Protein AF-A0A8T1VBI3-F1 (afdb_monomer_lite)

Secondary structure (DSSP, 8-state):
-HHHHHHH--S-EE-HHHHHHHHHTT-HHHHHHHHHHB----HHHHHH-EEEE-TTS-EEEEPP-SBEE---SSHHHHHHHTT-HHHHHHHHHHH--GGGG--

Structure (mmCIF, N/CA/C/O backbone):
data_AF-A0A8T1VBI3-F1
#
_entry.id   AF-A0A8T1VBI3-F1
#
loop_
_atom_site.group_PDB
_atom_site.id
_atom_site.type_symbol
_atom_site.label_atom_id
_atom_site.label_alt_id
_atom_site.label_comp_id
_atom_site.label_asym_id
_atom_site.label_entity_id
_atom_site.label_seq_id
_atom_site.pdbx_PDB_ins_code
_atom_site.Cartn_x
_atom_site.Cartn_y
_atom_site.Cartn_z
_atom_site.occupancy
_atom_site.B_iso_or_equiv
_atom_site.auth_seq_id
_atom_site.auth_comp_id
_atom_site.auth_asym_id
_atom_site.auth_atom_id
_atom_site.pdbx_PDB_model_num
ATOM 1 N N . MET A 1 1 ? 10.613 -9.443 8.318 1.00 64.44 1 MET A N 1
ATOM 2 C CA . MET A 1 1 ? 10.338 -10.365 7.187 1.00 64.44 1 MET A CA 1
ATOM 3 C C . MET A 1 1 ? 10.143 -9.592 5.884 1.00 64.44 1 MET A C 1
ATOM 5 O O . MET A 1 1 ? 10.858 -9.878 4.937 1.00 64.44 1 MET A O 1
ATOM 9 N N . VAL A 1 2 ? 9.277 -8.571 5.849 1.00 63.19 2 VAL A N 1
ATOM 10 C CA . VAL A 1 2 ? 9.046 -7.720 4.658 1.00 63.19 2 VAL A CA 1
ATOM 11 C C . VAL A 1 2 ? 10.320 -7.010 4.163 1.00 63.19 2 VAL A C 1
ATOM 13 O O . VAL A 1 2 ? 10.603 -7.016 2.971 1.00 63.19 2 VAL A O 1
ATOM 16 N N . GLU A 1 3 ? 11.157 -6.510 5.080 1.00 67.81 3 GLU A N 1
ATOM 17 C CA . GLU A 1 3 ? 12.461 -5.903 4.748 1.00 67.81 3 GLU A CA 1
ATOM 18 C C . GLU A 1 3 ? 13.431 -6.875 4.066 1.00 67.81 3 GLU A C 1
ATOM 20 O O . GLU A 1 3 ? 14.176 -6.492 3.169 1.00 67.81 3 GLU A O 1
ATOM 25 N N . TRP A 1 4 ? 13.406 -8.149 4.470 1.00 76.50 4 TRP A N 1
ATOM 26 C CA . TRP A 1 4 ? 14.269 -9.174 3.888 1.00 76.50 4 TRP A CA 1
ATOM 27 C C . TRP A 1 4 ? 13.851 -9.482 2.450 1.00 76.50 4 TRP A C 1
ATOM 29 O O . TRP A 1 4 ? 14.708 -9.559 1.576 1.00 76.50 4 TRP A O 1
ATOM 39 N N . ILE A 1 5 ? 12.541 -9.575 2.192 1.00 69.69 5 ILE A N 1
ATOM 40 C CA . ILE A 1 5 ? 11.993 -9.795 0.846 1.00 69.69 5 ILE A CA 1
ATOM 41 C C . ILE A 1 5 ? 12.362 -8.625 -0.068 1.00 69.69 5 ILE A C 1
ATOM 43 O O . ILE A 1 5 ? 12.919 -8.856 -1.132 1.00 69.69 5 ILE A O 1
ATOM 47 N N . PHE A 1 6 ? 12.156 -7.382 0.371 1.00 65.69 6 PHE A N 1
ATOM 48 C CA . PHE A 1 6 ? 12.525 -6.197 -0.416 1.00 65.69 6 PHE A CA 1
ATOM 49 C C . PHE A 1 6 ? 14.036 -6.042 -0.633 1.00 65.69 6 PHE A C 1
ATOM 51 O O . PHE A 1 6 ? 14.451 -5.355 -1.560 1.00 65.69 6 PHE A O 1
ATOM 58 N N . SER A 1 7 ? 14.867 -6.657 0.213 1.00 69.62 7 SER A N 1
ATOM 59 C CA . SER A 1 7 ? 16.319 -6.656 0.030 1.00 69.62 7 SER A CA 1
ATOM 60 C C . SER A 1 7 ? 16.822 -7.803 -0.851 1.00 69.62 7 SER A C 1
ATOM 62 O O . SER A 1 7 ? 17.893 -7.663 -1.434 1.00 69.62 7 SER A O 1
ATOM 64 N N . HIS A 1 8 ? 16.117 -8.938 -0.906 1.00 66.12 8 HIS A N 1
ATOM 65 C CA . HIS A 1 8 ? 16.498 -10.102 -1.721 1.00 66.12 8 HIS A CA 1
ATOM 66 C C . HIS A 1 8 ? 15.843 -10.119 -3.106 1.00 66.12 8 HIS A C 1
ATOM 68 O O . HIS A 1 8 ? 16.418 -10.677 -4.037 1.00 66.12 8 HIS A O 1
ATOM 74 N N . PHE A 1 9 ? 14.662 -9.518 -3.245 1.00 63.34 9 PHE A N 1
ATOM 75 C CA . PHE A 1 9 ? 13.936 -9.398 -4.503 1.00 63.34 9 PHE A CA 1
ATOM 76 C C . PHE A 1 9 ? 13.926 -7.928 -4.927 1.00 63.34 9 PHE A C 1
ATOM 78 O O . PHE A 1 9 ? 13.224 -7.106 -4.333 1.00 63.34 9 PHE A O 1
ATOM 85 N N . SER A 1 10 ? 14.738 -7.613 -5.934 1.00 64.00 10 SER A N 1
ATOM 86 C CA . SER A 1 10 ? 14.717 -6.345 -6.666 1.00 64.00 10 SER A CA 1
ATOM 87 C C . SER A 1 10 ? 13.943 -6.506 -7.979 1.00 64.00 10 SER A C 1
ATOM 89 O O . SER A 1 10 ? 13.805 -7.628 -8.469 1.00 64.00 10 SER A O 1
ATOM 91 N N . GLN A 1 11 ? 13.457 -5.398 -8.551 1.00 63.47 11 GLN A N 1
ATOM 92 C CA . GLN A 1 11 ? 12.644 -5.371 -9.782 1.00 63.47 11 GLN A CA 1
ATOM 93 C C . GLN A 1 11 ? 11.262 -6.022 -9.624 1.00 63.47 11 GLN A C 1
ATOM 95 O O . GLN A 1 11 ? 10.702 -6.542 -10.585 1.00 63.47 11 GLN A O 1
ATOM 100 N N . CYS A 1 12 ? 10.705 -6.008 -8.414 1.00 66.94 12 CYS A N 1
ATOM 101 C CA . CYS A 1 12 ? 9.355 -6.497 -8.173 1.00 66.94 12 CYS A CA 1
ATOM 102 C C . CYS A 1 12 ? 8.395 -5.320 -8.004 1.00 66.94 12 CYS A C 1
ATOM 104 O O . CYS A 1 12 ? 8.745 -4.315 -7.378 1.00 66.94 12 CYS A O 1
ATOM 106 N N . VAL A 1 13 ? 7.181 -5.456 -8.528 1.00 70.00 13 VAL A N 1
ATOM 107 C CA . VAL A 1 13 ? 6.102 -4.505 -8.265 1.00 70.00 13 VAL A CA 1
ATOM 108 C C . VAL A 1 13 ? 5.148 -5.113 -7.257 1.00 70.00 13 VAL A C 1
ATOM 110 O O . VAL A 1 13 ? 4.615 -6.203 -7.457 1.00 70.00 13 VAL A O 1
ATOM 113 N N . SER A 1 14 ? 4.950 -4.404 -6.147 1.00 75.12 14 SER A N 1
ATOM 114 C CA . SER A 1 14 ? 3.895 -4.745 -5.202 1.00 75.12 14 SER A CA 1
ATOM 115 C C . SER A 1 14 ? 2.552 -4.483 -5.866 1.00 75.12 14 SER A C 1
ATOM 117 O O . SER A 1 14 ? 2.204 -3.333 -6.142 1.00 75.12 14 SER A O 1
ATOM 119 N N . GLU A 1 15 ? 1.807 -5.557 -6.105 1.00 77.50 15 GLU A N 1
ATOM 120 C CA . GLU A 1 15 ? 0.464 -5.485 -6.662 1.00 77.50 15 GLU A CA 1
ATOM 121 C C . GLU A 1 15 ? -0.491 -4.705 -5.750 1.00 77.50 15 GLU A C 1
ATOM 123 O O . GLU A 1 15 ? -0.359 -4.697 -4.520 1.00 77.50 15 GLU A O 1
ATOM 128 N N . VAL A 1 16 ? -1.534 -4.149 -6.370 1.00 81.69 16 VAL A N 1
ATOM 129 C CA . VAL A 1 16 ? -2.646 -3.453 -5.705 1.00 81.69 16 VAL A CA 1
ATOM 130 C C . VAL A 1 16 ? -3.202 -4.241 -4.517 1.00 81.69 16 VAL A C 1
ATOM 132 O O . VAL A 1 16 ? -3.502 -3.654 -3.479 1.00 81.69 16 VAL A O 1
ATOM 135 N N . GLY A 1 17 ? -3.287 -5.571 -4.629 1.00 83.94 17 GLY A N 1
ATOM 136 C CA . GLY A 1 17 ? -3.804 -6.434 -3.565 1.00 83.94 17 GLY A CA 1
ATOM 137 C C . GLY A 1 17 ? -3.007 -6.355 -2.259 1.00 83.94 17 GLY A C 1
ATOM 138 O O . GLY A 1 17 ? -3.596 -6.429 -1.184 1.00 83.94 17 GLY A O 1
ATOM 139 N N . VAL A 1 18 ? -1.688 -6.142 -2.321 1.00 85.06 18 VAL A N 1
ATOM 140 C CA . VAL A 1 18 ? -0.840 -6.013 -1.121 1.00 85.06 18 VAL A CA 1
ATOM 141 C C . VAL A 1 18 ? -1.161 -4.719 -0.374 1.00 85.06 18 VAL A C 1
ATOM 143 O O . VAL A 1 18 ? -1.272 -4.718 0.853 1.00 85.06 18 VAL A O 1
ATOM 146 N N . VAL A 1 19 ? -1.341 -3.624 -1.115 1.00 85.94 19 VAL A N 1
ATOM 147 C CA . VAL A 1 19 ? -1.705 -2.312 -0.563 1.00 85.94 19 VAL A CA 1
ATOM 148 C C . VAL A 1 19 ? -3.121 -2.353 0.010 1.00 85.94 19 VAL A C 1
ATOM 15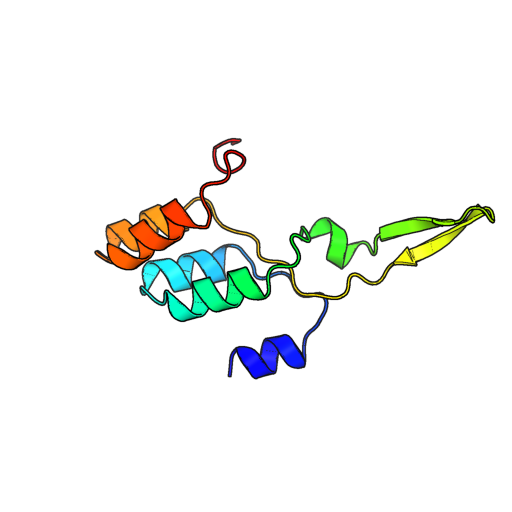0 O O . VAL A 1 19 ? -3.353 -1.897 1.129 1.00 85.94 19 VAL A O 1
ATOM 153 N N . GLU A 1 20 ? -4.058 -2.946 -0.728 1.00 88.62 20 GLU A N 1
ATOM 154 C CA . GLU A 1 20 ? -5.452 -3.096 -0.312 1.00 88.62 20 GLU A CA 1
ATOM 155 C C . GLU A 1 20 ? -5.596 -3.946 0.955 1.00 88.62 20 GLU A C 1
ATOM 157 O O . GLU A 1 20 ? -6.353 -3.569 1.849 1.00 88.62 20 GLU A O 1
ATOM 162 N N . GLU A 1 21 ? -4.836 -5.034 1.079 1.00 90.06 21 GLU A N 1
ATOM 163 C CA . GLU A 1 21 ? -4.858 -5.893 2.266 1.00 90.06 21 GLU A CA 1
ATOM 164 C C . GLU A 1 21 ? -4.175 -5.235 3.474 1.00 90.06 21 GLU A C 1
ATOM 166 O O . GLU A 1 21 ? -4.677 -5.285 4.600 1.00 90.06 21 GLU A O 1
ATOM 171 N N . ALA A 1 22 ? -3.049 -4.546 3.268 1.00 89.75 22 ALA A N 1
ATOM 172 C CA . ALA A 1 22 ? -2.419 -3.770 4.336 1.00 89.75 22 ALA A CA 1
ATOM 173 C C . ALA A 1 22 ? -3.350 -2.650 4.837 1.00 89.75 22 ALA A C 1
ATOM 175 O O . ALA A 1 22 ? -3.418 -2.385 6.040 1.00 89.75 22 ALA A O 1
ATOM 176 N N . ALA A 1 23 ? -4.122 -2.036 3.938 1.00 88.88 23 ALA A N 1
ATOM 177 C CA . ALA A 1 23 ? -5.127 -1.045 4.293 1.00 88.88 23 ALA A CA 1
ATOM 178 C C . ALA A 1 23 ? -6.352 -1.664 4.990 1.00 88.88 23 ALA A C 1
ATOM 180 O O . ALA A 1 23 ? -6.825 -1.116 5.989 1.00 88.88 23 ALA A O 1
ATOM 181 N N . SER A 1 24 ? -6.840 -2.816 4.516 1.00 90.00 24 SER A N 1
ATOM 182 C CA . SER A 1 24 ? -7.993 -3.527 5.091 1.00 90.00 24 SER A CA 1
ATOM 183 C C . SER A 1 24 ? -7.739 -3.991 6.527 1.00 90.00 24 SER A C 1
ATOM 185 O O . SER A 1 24 ? -8.667 -4.011 7.329 1.00 90.00 24 SER A O 1
ATOM 187 N N . THR A 1 25 ? -6.485 -4.305 6.851 1.00 91.25 25 THR A N 1
ATOM 188 C CA . THR A 1 25 ? -6.035 -4.780 8.169 1.00 91.25 25 THR A CA 1
ATOM 189 C C . THR A 1 25 ? -5.486 -3.672 9.074 1.00 91.25 25 THR A C 1
ATOM 191 O O . THR A 1 25 ? -5.101 -3.941 10.213 1.00 91.25 25 THR A O 1
ATOM 194 N N . GLY A 1 26 ? -5.422 -2.429 8.585 1.00 88.38 26 GLY A N 1
ATOM 195 C CA . GLY A 1 26 ? -4.956 -1.275 9.357 1.00 88.38 26 GLY A CA 1
ATOM 196 C C . GLY A 1 26 ? -3.440 -1.213 9.569 1.00 88.38 26 GLY A C 1
ATOM 197 O O . GLY A 1 26 ? -2.970 -0.482 10.441 1.00 88.38 26 GLY A O 1
ATOM 198 N N . GLN A 1 27 ? -2.658 -1.954 8.782 1.00 90.69 27 GLN A N 1
ATOM 199 C CA . GLN A 1 27 ? -1.199 -2.045 8.892 1.00 90.69 27 GLN A CA 1
ATOM 200 C C . GLN A 1 27 ? -0.506 -0.835 8.242 1.00 90.69 27 GLN A C 1
ATOM 202 O O . GLN A 1 27 ? 0.156 -0.938 7.205 1.00 90.69 27 GLN A O 1
ATOM 207 N N . VAL A 1 28 ? -0.643 0.335 8.869 1.00 88.12 28 VAL A N 1
ATOM 208 C CA . VAL A 1 28 ? -0.071 1.607 8.388 1.00 88.12 28 VAL A CA 1
ATOM 209 C C . VAL A 1 28 ? 1.449 1.548 8.252 1.00 88.12 28 VAL A C 1
ATOM 211 O O . VAL A 1 28 ? 2.012 2.167 7.354 1.00 88.12 28 VAL A O 1
ATOM 214 N N . GLU A 1 29 ? 2.134 0.804 9.111 1.00 88.19 29 GLU A N 1
ATOM 215 C CA . GLU A 1 29 ? 3.590 0.656 9.088 1.00 88.19 29 GLU A CA 1
ATOM 216 C C . GLU A 1 29 ? 4.069 -0.019 7.799 1.00 88.19 29 GLU A C 1
ATOM 218 O O . GLU A 1 29 ? 5.083 0.393 7.235 1.00 88.19 29 GLU A O 1
ATOM 223 N N . ILE A 1 30 ? 3.315 -1.004 7.299 1.00 86.75 30 ILE A N 1
ATOM 224 C CA . ILE A 1 30 ? 3.608 -1.652 6.015 1.00 86.75 30 ILE A CA 1
ATOM 225 C C . ILE A 1 30 ? 3.383 -0.663 4.877 1.00 86.75 30 ILE A C 1
ATOM 227 O O . ILE A 1 30 ? 4.230 -0.554 3.998 1.00 86.75 30 ILE A O 1
ATOM 231 N N . LEU A 1 31 ? 2.294 0.107 4.914 1.00 86.38 31 LEU A N 1
ATOM 232 C CA . LEU A 1 31 ? 2.015 1.120 3.895 1.00 86.38 31 LEU A CA 1
ATOM 233 C C . LEU A 1 31 ? 3.095 2.215 3.869 1.00 86.38 31 LEU A C 1
ATOM 235 O O . LEU A 1 31 ? 3.583 2.577 2.803 1.00 86.38 31 LEU A O 1
ATOM 239 N N . LYS A 1 32 ? 3.555 2.684 5.033 1.00 88.25 32 LYS A N 1
ATOM 240 C CA . LYS A 1 32 ? 4.692 3.614 5.140 1.00 88.25 32 LYS A CA 1
ATOM 241 C C . LYS A 1 32 ? 5.971 3.015 4.567 1.00 88.25 32 LYS A C 1
ATOM 243 O O . LYS A 1 32 ? 6.697 3.700 3.854 1.00 88.25 32 LYS A O 1
ATOM 248 N N . PHE A 1 33 ? 6.249 1.749 4.875 1.00 85.31 33 PHE A N 1
ATOM 249 C CA . PHE A 1 33 ? 7.413 1.052 4.340 1.00 85.31 33 PHE A CA 1
ATOM 250 C C . PHE A 1 33 ? 7.349 0.938 2.813 1.00 85.31 33 PHE A C 1
ATOM 252 O O . PHE A 1 33 ? 8.335 1.236 2.143 1.00 85.31 33 PHE A O 1
ATOM 259 N N . LEU A 1 34 ? 6.186 0.563 2.273 1.00 82.88 34 LEU A N 1
ATOM 260 C CA . LEU A 1 34 ? 5.944 0.494 0.836 1.00 82.88 34 LEU A CA 1
ATOM 261 C C . LEU A 1 34 ? 6.147 1.859 0.182 1.00 82.88 34 LEU A C 1
ATOM 263 O O . LEU A 1 34 ? 6.869 1.929 -0.798 1.00 82.88 34 LEU A O 1
ATOM 267 N N . LEU A 1 35 ? 5.627 2.940 0.766 1.00 83.31 35 LEU A N 1
ATOM 268 C CA . LEU A 1 35 ? 5.808 4.298 0.241 1.00 83.31 35 LEU A CA 1
ATOM 269 C C . LEU A 1 35 ? 7.273 4.746 0.229 1.00 83.31 35 LEU A C 1
ATOM 271 O O . LEU A 1 35 ? 7.727 5.342 -0.736 1.00 83.31 35 LEU A O 1
ATOM 275 N N . VAL A 1 36 ? 8.038 4.435 1.279 1.00 84.75 36 VAL A N 1
ATOM 276 C CA . VAL A 1 36 ? 9.480 4.747 1.334 1.00 84.75 36 VAL A CA 1
ATOM 277 C C . VAL A 1 36 ? 10.277 3.938 0.306 1.00 84.75 36 VAL A C 1
ATOM 279 O O . VAL A 1 36 ? 11.350 4.365 -0.123 1.00 84.75 36 VAL A O 1
ATOM 282 N N . LYS A 1 37 ? 9.793 2.746 -0.048 1.00 77.75 37 LYS A N 1
ATOM 283 C CA . LYS A 1 37 ? 10.433 1.843 -1.009 1.00 77.75 37 LYS A CA 1
ATOM 284 C C . LYS A 1 37 ? 9.873 1.954 -2.418 1.00 77.75 37 LYS A C 1
ATOM 286 O O . LYS A 1 37 ? 10.422 1.304 -3.303 1.00 77.75 37 LYS A O 1
ATOM 291 N N . ASP A 1 38 ? 8.839 2.760 -2.609 1.00 80.38 38 ASP A N 1
ATOM 292 C CA . ASP A 1 38 ? 8.227 2.997 -3.897 1.00 80.38 38 ASP A CA 1
ATOM 293 C C . ASP A 1 38 ? 9.170 3.842 -4.746 1.00 80.38 38 ASP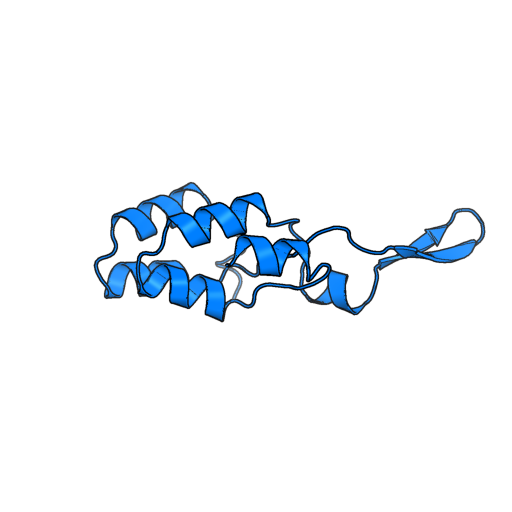 A C 1
ATOM 295 O O . ASP A 1 38 ? 9.486 4.990 -4.434 1.00 80.38 38 ASP A O 1
ATOM 299 N N . SER A 1 39 ? 9.659 3.230 -5.815 1.00 72.38 39 SER A N 1
ATOM 300 C CA . SER A 1 39 ? 10.509 3.898 -6.799 1.00 72.38 39 SER A CA 1
ATOM 301 C C . SER A 1 39 ? 9.690 4.601 -7.890 1.00 72.38 39 SER A C 1
ATOM 303 O O . SER A 1 39 ? 10.269 5.219 -8.780 1.00 72.38 39 SER A O 1
ATOM 305 N N . GLY A 1 40 ? 8.352 4.541 -7.814 1.00 66.00 40 GLY A N 1
ATOM 306 C CA . GLY A 1 40 ? 7.440 5.123 -8.801 1.00 66.00 40 GLY A CA 1
ATOM 307 C C . GLY A 1 40 ? 7.381 4.338 -10.112 1.00 66.00 40 GLY A C 1
ATOM 308 O O . GLY A 1 40 ? 6.733 4.775 -11.057 1.00 66.00 40 GLY A O 1
ATOM 309 N N . HIS A 1 41 ? 8.056 3.187 -10.178 1.00 62.31 41 HIS A N 1
ATOM 310 C CA . HIS A 1 41 ? 8.075 2.337 -11.359 1.00 62.31 41 HIS A CA 1
ATOM 311 C C . HIS A 1 41 ? 6.738 1.630 -11.537 1.00 62.31 41 HIS A C 1
ATOM 313 O O . HIS A 1 41 ? 6.269 0.919 -10.643 1.00 62.31 41 HIS A O 1
ATOM 319 N N . MET A 1 42 ? 6.142 1.795 -12.716 1.00 57.59 42 MET A N 1
ATOM 320 C CA . MET A 1 42 ? 4.970 1.013 -13.099 1.00 57.59 42 MET A CA 1
ATOM 321 C C . MET A 1 42 ? 5.391 -0.405 -13.505 1.00 57.59 42 MET A C 1
ATOM 323 O O . MET A 1 42 ? 6.520 -0.633 -13.940 1.00 57.59 42 MET A O 1
ATOM 327 N N . GLN A 1 43 ? 4.467 -1.362 -13.388 1.00 54.16 43 GLN A N 1
ATOM 328 C CA . GLN A 1 43 ? 4.695 -2.770 -13.739 1.00 54.16 43 GLN A CA 1
ATOM 329 C C . GLN A 1 43 ? 5.251 -2.963 -15.161 1.00 54.16 43 GLN A C 1
ATOM 331 O O . GLN A 1 43 ? 6.098 -3.821 -15.400 1.00 54.16 43 GLN A O 1
ATOM 336 N N . GLU A 1 44 ? 4.847 -2.111 -16.100 1.00 53.69 44 GLU A N 1
ATOM 337 C CA . GLU A 1 44 ? 5.347 -2.152 -17.476 1.00 53.69 44 GLU A CA 1
ATOM 338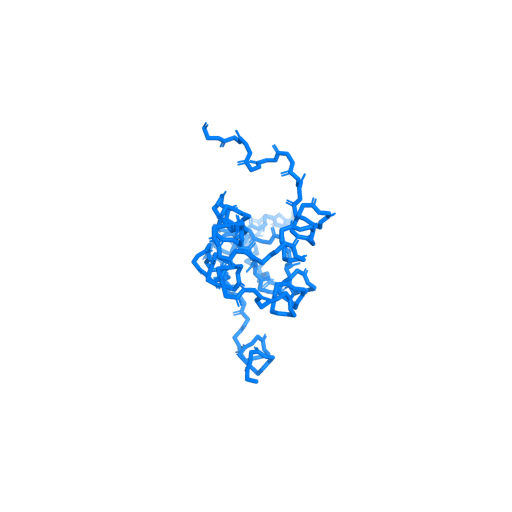 C C . GLU A 1 44 ? 6.842 -1.804 -17.572 1.00 53.69 44 GLU A C 1
ATOM 340 O O . GLU A 1 44 ? 7.563 -2.355 -18.406 1.00 53.69 44 GLU A O 1
ATOM 345 N N . GLU A 1 45 ? 7.344 -0.933 -16.694 1.00 53.75 45 GLU A N 1
ATOM 346 C CA . GLU A 1 45 ? 8.729 -0.465 -16.737 1.00 53.75 45 GLU A CA 1
ATOM 347 C C . GLU A 1 45 ? 9.707 -1.507 -16.166 1.00 53.75 45 GLU A C 1
ATOM 349 O O . GLU A 1 45 ? 10.821 -1.659 -16.684 1.00 53.75 45 GLU A O 1
ATOM 354 N N . CYS A 1 46 ? 9.301 -2.263 -15.135 1.00 54.97 46 CYS A N 1
ATOM 355 C CA . CYS A 1 46 ? 10.137 -3.312 -14.538 1.00 54.97 46 CYS A CA 1
ATOM 356 C C . CYS A 1 46 ? 10.201 -4.590 -15.387 1.00 54.97 46 CYS A C 1
ATOM 358 O O . CYS A 1 46 ? 11.242 -5.249 -15.406 1.00 54.97 46 CYS A O 1
ATOM 360 N N . GLU A 1 47 ? 9.130 -4.927 -16.113 1.00 52.12 47 GLU A N 1
ATOM 361 C CA . GLU A 1 47 ? 9.078 -6.121 -16.968 1.00 52.12 47 GLU A CA 1
ATOM 362 C C . GLU A 1 47 ? 9.777 -5.904 -18.315 1.00 52.12 47 GLU A C 1
ATOM 364 O O . GLU A 1 47 ? 10.494 -6.788 -18.797 1.00 52.12 47 GLU A O 1
ATOM 369 N N . ALA A 1 48 ? 9.608 -4.725 -18.921 1.00 53.59 48 ALA A N 1
ATOM 370 C CA . ALA A 1 48 ? 10.162 -4.458 -20.244 1.00 53.59 48 ALA A CA 1
ATOM 371 C C . ALA A 1 48 ? 11.682 -4.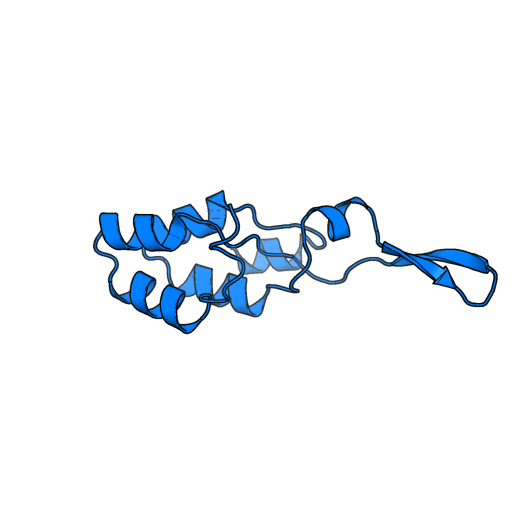234 -20.217 1.00 53.59 48 ALA A C 1
ATOM 373 O O . ALA A 1 48 ? 12.364 -4.569 -21.187 1.00 53.59 48 ALA A O 1
ATOM 374 N N . GLY A 1 49 ? 12.223 -3.699 -19.114 1.00 55.34 49 GLY A N 1
ATOM 375 C CA . GLY A 1 49 ? 13.555 -3.102 -19.099 1.00 55.34 49 GLY A CA 1
ATOM 376 C C . GLY A 1 49 ? 13.573 -1.900 -20.043 1.00 55.34 49 GLY A C 1
ATOM 377 O O . GLY A 1 49 ? 13.426 -2.039 -21.256 1.00 55.34 49 GLY A O 1
ATOM 378 N N . VAL A 1 50 ? 13.719 -0.690 -19.510 1.00 55.72 50 VAL A N 1
ATOM 379 C CA . VAL A 1 50 ? 13.625 0.512 -20.349 1.00 55.72 50 VAL A CA 1
ATOM 380 C C . VAL A 1 50 ? 14.778 0.500 -21.355 1.00 55.72 50 VAL A C 1
ATOM 382 O O . VAL A 1 50 ? 15.931 0.735 -20.994 1.00 55.72 50 VAL A O 1
ATOM 385 N N . ASN A 1 51 ? 14.477 0.205 -22.620 1.00 57.69 51 ASN A N 1
ATOM 386 C CA . ASN A 1 51 ? 15.440 0.297 -23.708 1.00 57.69 51 ASN A CA 1
ATOM 387 C C . ASN A 1 51 ? 15.632 1.777 -24.025 1.00 57.69 51 ASN A C 1
ATOM 389 O O . ASN A 1 51 ? 14.844 2.371 -24.764 1.00 57.69 51 ASN A O 1
ATOM 393 N N . LYS A 1 52 ? 16.666 2.391 -23.447 1.00 58.84 52 LYS A N 1
ATOM 394 C CA . LYS A 1 52 ? 17.089 3.719 -23.891 1.00 58.84 52 LYS A CA 1
ATOM 395 C C . LYS A 1 52 ? 18.028 3.540 -25.075 1.00 58.84 52 LYS A C 1
ATOM 397 O O . LYS A 1 52 ? 18.975 2.758 -25.012 1.00 58.84 52 LYS A O 1
ATOM 402 N N . ILE A 1 53 ? 17.741 4.253 -26.159 1.00 60.00 53 ILE A N 1
ATOM 403 C CA . ILE A 1 53 ? 18.670 4.375 -27.279 1.00 60.00 53 ILE A CA 1
ATOM 404 C C . ILE A 1 53 ? 19.788 5.299 -26.794 1.00 60.00 53 ILE A C 1
ATOM 406 O O . ILE A 1 53 ? 19.524 6.454 -26.452 1.00 60.00 53 ILE A O 1
ATOM 410 N N . GLY A 1 54 ? 21.002 4.761 -26.669 1.00 62.41 54 GLY A N 1
ATOM 411 C CA . GLY A 1 54 ? 22.188 5.567 -26.392 1.00 62.41 54 GLY A CA 1
ATOM 412 C C . GLY A 1 54 ? 22.508 6.486 -27.571 1.00 62.41 54 GLY A C 1
ATOM 413 O O . GLY A 1 54 ? 22.059 6.242 -28.690 1.00 62.41 54 GLY A O 1
ATOM 414 N N . ASP A 1 55 ? 23.308 7.526 -27.335 1.00 65.06 55 ASP A N 1
ATOM 415 C CA . ASP A 1 55 ? 23.767 8.455 -28.387 1.00 65.06 55 ASP A CA 1
ATOM 416 C C . ASP A 1 55 ? 24.526 7.718 -29.516 1.00 65.06 55 ASP A C 1
ATOM 418 O O . ASP A 1 55 ? 24.531 8.137 -30.670 1.00 65.06 55 ASP A O 1
ATOM 422 N N . ASP A 1 56 ? 25.064 6.539 -29.188 1.00 74.31 56 ASP A N 1
ATOM 423 C CA . ASP A 1 56 ? 25.786 5.630 -30.080 1.00 74.31 56 ASP A CA 1
ATOM 424 C C . ASP A 1 56 ? 24.860 4.789 -30.990 1.00 74.31 56 ASP A C 1
ATOM 426 O O . ASP A 1 56 ? 25.335 4.035 -31.838 1.00 74.31 56 ASP A O 1
ATOM 430 N N . GLY A 1 57 ? 23.535 4.889 -30.821 1.00 66.94 57 GLY A N 1
ATOM 431 C CA . GLY A 1 57 ? 22.531 4.097 -31.545 1.00 66.94 57 GLY A CA 1
ATOM 432 C C . GLY A 1 57 ? 22.242 2.715 -30.943 1.00 66.94 57 GLY A C 1
ATOM 433 O O . GLY A 1 57 ? 21.305 2.045 -31.382 1.00 66.94 57 GLY A O 1
ATOM 434 N N . ASP A 1 58 ? 22.983 2.307 -29.911 1.00 65.62 58 ASP A N 1
ATOM 435 C CA . ASP A 1 58 ? 22.806 1.021 -29.236 1.00 65.62 58 ASP A CA 1
ATOM 436 C C . ASP A 1 58 ? 21.713 1.079 -28.158 1.00 65.62 58 ASP A C 1
ATOM 438 O O . ASP A 1 58 ? 21.723 1.923 -27.252 1.00 65.62 58 ASP A O 1
ATOM 442 N N . ALA A 1 59 ? 20.772 0.133 -28.225 1.00 60.09 59 ALA A N 1
ATOM 443 C CA . ALA A 1 59 ? 19.739 -0.047 -27.212 1.00 60.09 59 ALA A CA 1
ATOM 444 C C . ALA A 1 59 ? 20.353 -0.632 -25.933 1.00 60.09 59 ALA A C 1
ATOM 446 O O . ALA A 1 59 ? 20.699 -1.814 -25.873 1.00 60.09 59 ALA A O 1
ATOM 447 N N . HIS A 1 60 ? 20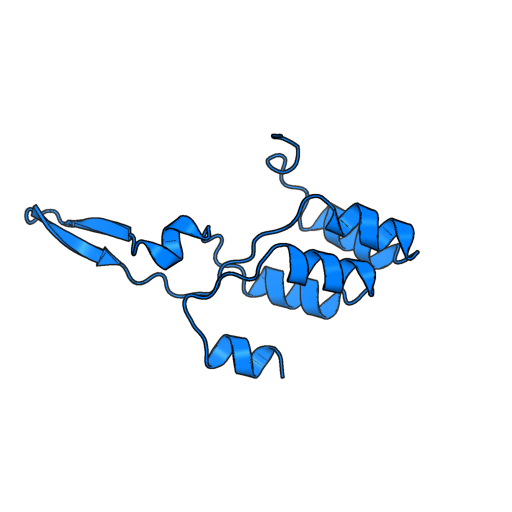.466 0.192 -24.894 1.00 60.59 60 HIS A N 1
ATOM 448 C CA . HIS A 1 60 ? 20.882 -0.263 -23.575 1.00 60.59 60 HIS A CA 1
ATOM 449 C C . HIS A 1 60 ? 19.647 -0.604 -22.744 1.00 60.59 60 HIS A C 1
ATOM 451 O O . HIS A 1 60 ? 18.779 0.244 -22.517 1.00 60.59 60 HIS A O 1
ATOM 457 N N . ARG A 1 61 ? 19.587 -1.849 -22.259 1.00 61.12 61 ARG A N 1
ATOM 458 C CA . ARG A 1 61 ? 18.588 -2.274 -21.277 1.00 61.12 61 ARG A CA 1
ATOM 459 C C . ARG A 1 61 ? 18.910 -1.608 -19.944 1.00 61.12 61 ARG A C 1
ATOM 461 O O . ARG A 1 61 ? 19.862 -2.006 -19.271 1.00 61.12 61 ARG A O 1
ATOM 468 N N . ILE A 1 62 ? 18.116 -0.618 -19.548 1.00 59.31 62 ILE A N 1
ATOM 469 C CA . ILE A 1 62 ? 18.211 -0.058 -18.202 1.00 59.31 62 ILE A CA 1
ATOM 470 C C . ILE A 1 62 ? 17.532 -1.017 -17.234 1.00 59.31 62 ILE A C 1
ATOM 472 O O . ILE A 1 62 ? 16.348 -1.329 -17.359 1.00 59.31 62 ILE A O 1
ATOM 476 N N . VAL A 1 63 ? 18.314 -1.489 -16.268 1.00 58.28 63 VAL A N 1
ATOM 477 C CA . VAL A 1 63 ? 17.798 -2.178 -15.091 1.00 58.28 63 VAL A CA 1
ATOM 478 C C . VAL A 1 63 ? 17.283 -1.101 -14.145 1.00 58.28 63 VAL A C 1
ATOM 480 O O . VAL A 1 63 ? 18.058 -0.260 -13.696 1.00 58.28 63 VAL A O 1
ATOM 483 N N . LEU A 1 64 ? 15.979 -1.097 -13.881 1.00 58.41 64 LEU A N 1
ATOM 484 C CA . LEU A 1 64 ? 15.402 -0.217 -12.871 1.00 58.41 64 LEU A CA 1
ATOM 485 C C . LEU A 1 64 ? 15.836 -0.721 -11.494 1.00 58.41 64 LEU A C 1
ATOM 487 O O . LEU A 1 64 ? 15.563 -1.864 -11.121 1.00 58.41 64 LEU A O 1
ATOM 491 N N . GLU A 1 65 ? 16.577 0.109 -10.765 1.00 59.19 65 GLU A N 1
ATOM 492 C CA . GLU A 1 65 ? 16.978 -0.186 -9.393 1.00 59.19 65 GLU A CA 1
ATOM 493 C C . GLU A 1 65 ? 15.856 0.224 -8.441 1.00 59.19 65 GLU A C 1
ATOM 495 O O . GLU A 1 65 ? 15.641 1.404 -8.182 1.00 59.19 65 GLU A O 1
ATOM 500 N N . GLY A 1 66 ? 15.143 -0.763 -7.902 1.00 64.06 66 GLY A N 1
ATOM 501 C CA . GLY A 1 66 ? 14.083 -0.531 -6.927 1.00 64.06 66 GLY A CA 1
ATOM 502 C C . GLY A 1 66 ? 12.907 -1.478 -7.112 1.00 64.06 66 GLY A C 1
ATOM 503 O O . GLY A 1 66 ? 12.884 -2.291 -8.036 1.00 64.06 66 GLY A O 1
ATOM 504 N N . ASN A 1 67 ? 11.949 -1.378 -6.196 1.00 71.31 67 ASN A N 1
ATOM 505 C CA . ASN A 1 67 ? 10.658 -2.045 -6.299 1.00 71.31 67 ASN A CA 1
ATOM 506 C C . ASN A 1 67 ? 9.586 -0.971 -6.499 1.00 71.31 67 ASN A C 1
ATOM 508 O O . ASN A 1 67 ? 9.622 0.072 -5.841 1.00 71.31 67 ASN A O 1
ATOM 512 N N . GLY A 1 68 ? 8.663 -1.197 -7.426 1.00 77.12 68 GLY A N 1
ATOM 513 C CA . GLY A 1 68 ? 7.519 -0.308 -7.619 1.00 77.12 68 GLY A CA 1
ATOM 514 C C . GLY A 1 68 ? 6.374 -0.698 -6.693 1.00 77.12 68 GLY A C 1
ATOM 515 O O . GLY A 1 68 ? 6.268 -1.855 -6.272 1.00 77.12 68 GLY A O 1
ATOM 516 N N . VAL A 1 69 ? 5.500 0.247 -6.366 1.00 78.56 69 VAL A N 1
ATOM 517 C CA . VAL A 1 69 ? 4.264 -0.051 -5.637 1.00 78.56 69 VAL A CA 1
ATOM 518 C C . VAL A 1 69 ? 3.079 0.440 -6.449 1.00 78.56 69 VAL A C 1
ATOM 520 O O . VAL A 1 69 ? 2.950 1.624 -6.738 1.00 78.56 69 VAL A O 1
ATOM 523 N N . THR A 1 70 ? 2.178 -0.474 -6.809 1.00 81.62 70 THR A N 1
ATOM 524 C CA . THR A 1 70 ? 0.913 -0.085 -7.432 1.00 81.62 70 THR A CA 1
ATOM 525 C C . THR A 1 70 ? -0.100 0.228 -6.342 1.00 81.62 70 THR A C 1
ATOM 527 O O . THR A 1 70 ? -0.713 -0.662 -5.752 1.00 81.62 70 THR A O 1
ATOM 530 N N . TRP A 1 71 ? -0.264 1.514 -6.053 1.00 80.06 71 TRP A N 1
ATOM 531 C CA . TRP A 1 71 ? -1.287 1.991 -5.130 1.00 80.06 71 TRP A CA 1
ATOM 532 C C . TRP A 1 71 ? -2.681 1.781 -5.738 1.00 80.06 71 TRP A C 1
ATOM 534 O O . TRP A 1 71 ? -2.925 2.117 -6.894 1.00 80.06 71 TRP A O 1
ATOM 544 N N . GLY A 1 72 ? -3.574 1.151 -4.972 1.00 70.19 72 GLY A N 1
ATOM 545 C CA . GLY A 1 72 ? -4.870 0.669 -5.457 1.00 70.19 72 GLY A CA 1
ATOM 546 C C . GLY A 1 72 ? -5.930 1.746 -5.623 1.00 70.19 72 GLY A C 1
ATOM 547 O O . GLY A 1 72 ? -5.690 2.904 -5.349 1.00 70.19 72 GLY A O 1
ATOM 548 N N . GLY A 1 73 ? -7.145 1.359 -6.017 1.00 74.81 73 GLY A N 1
ATOM 549 C CA . GLY A 1 73 ? -8.315 2.249 -5.974 1.00 74.81 73 GLY A CA 1
ATOM 550 C C . GLY A 1 73 ? -9.154 2.080 -4.702 1.00 74.81 73 GLY A C 1
ATOM 551 O O . GLY A 1 73 ? -9.883 2.993 -4.315 1.00 74.81 73 GLY A O 1
ATOM 552 N N . LYS A 1 74 ? -9.079 0.910 -4.043 1.00 82.69 74 LYS A N 1
ATOM 553 C CA . LYS A 1 74 ? -9.989 0.545 -2.940 1.00 82.69 74 LYS A CA 1
ATOM 554 C C . LYS A 1 74 ? -9.326 0.466 -1.570 1.00 82.69 74 LYS A C 1
ATOM 556 O O . LYS A 1 74 ? -10.041 0.276 -0.595 1.00 82.69 74 LYS A O 1
ATOM 561 N N . ASP A 1 75 ? -8.017 0.630 -1.466 1.00 85.50 75 ASP A N 1
ATOM 562 C CA . ASP A 1 75 ? -7.254 0.684 -0.207 1.00 85.50 75 ASP A CA 1
ATOM 563 C C . ASP A 1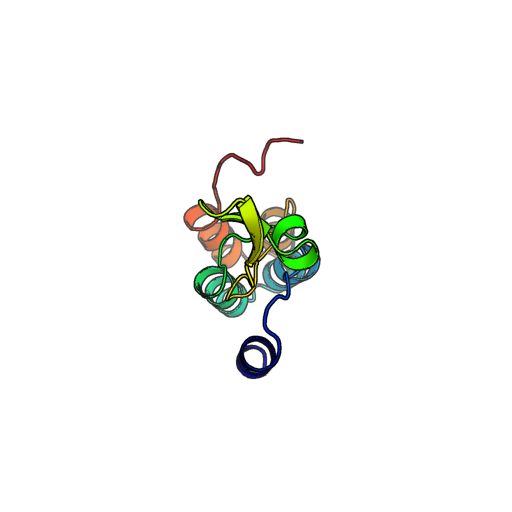 75 ? -7.904 1.614 0.844 1.00 85.50 75 ASP A C 1
ATOM 565 O O . ASP A 1 75 ? -8.208 1.176 1.955 1.00 85.50 75 ASP A O 1
ATOM 569 N N . MET A 1 76 ? -8.247 2.855 0.489 1.00 85.00 76 MET A N 1
ATOM 570 C CA . MET A 1 76 ? -8.905 3.804 1.396 1.00 85.00 76 MET A CA 1
ATOM 571 C C . MET A 1 76 ? -10.322 3.350 1.779 1.00 85.00 76 MET A C 1
ATOM 573 O O . MET A 1 76 ? -10.728 3.462 2.937 1.00 85.00 76 MET A O 1
ATOM 577 N N . VAL A 1 77 ? -11.070 2.786 0.824 1.00 87.12 77 VAL A N 1
ATOM 578 C CA . VAL A 1 77 ? -12.419 2.245 1.058 1.00 87.12 77 VAL A CA 1
ATOM 579 C C . VAL A 1 77 ? -12.366 1.031 1.989 1.00 87.12 77 VAL A C 1
ATOM 581 O O . VAL A 1 77 ? -13.226 0.884 2.856 1.00 87.12 77 VAL A O 1
ATOM 584 N N . LEU A 1 78 ? -11.371 0.160 1.831 1.00 87.94 78 LEU A N 1
ATOM 585 C CA . LEU A 1 78 ? -11.173 -1.032 2.651 1.00 87.94 78 LEU A CA 1
ATOM 586 C C . LEU A 1 78 ? -10.731 -0.671 4.069 1.00 87.94 78 LEU A C 1
ATOM 588 O O . LEU A 1 78 ? -11.273 -1.232 5.022 1.00 87.94 78 LEU A O 1
ATOM 592 N N . ALA A 1 79 ? -9.838 0.306 4.223 1.00 89.25 79 ALA A N 1
ATOM 593 C CA . ALA A 1 79 ? -9.483 0.844 5.533 1.00 89.25 79 ALA A CA 1
ATOM 594 C C . ALA A 1 79 ? -10.707 1.457 6.238 1.00 89.25 79 ALA A C 1
ATOM 596 O O . ALA A 1 79 ? -10.955 1.178 7.412 1.00 89.25 79 ALA A O 1
ATOM 597 N N . ALA A 1 80 ? -11.530 2.226 5.514 1.00 88.00 80 ALA A N 1
ATOM 598 C CA . ALA A 1 80 ? -12.749 2.821 6.063 1.00 88.00 80 ALA A CA 1
ATOM 599 C C . ALA A 1 80 ? -13.788 1.762 6.472 1.00 88.00 80 ALA A C 1
ATOM 601 O O . ALA A 1 80 ? -14.363 1.849 7.557 1.00 88.00 80 ALA A O 1
ATOM 602 N N . LYS A 1 81 ? -14.001 0.733 5.638 1.00 91.06 81 LYS A N 1
ATOM 603 C CA . LYS A 1 81 ? -14.928 -0.377 5.928 1.00 91.06 81 LYS A CA 1
ATOM 604 C C . LYS A 1 81 ? -14.546 -1.159 7.182 1.00 91.06 81 LYS A C 1
ATOM 606 O O . LYS A 1 81 ? -15.439 -1.606 7.896 1.00 91.06 81 LYS A O 1
ATOM 611 N N . ASN A 1 82 ? -13.252 -1.297 7.454 1.00 90.62 82 ASN A N 1
ATOM 612 C CA . ASN A 1 82 ? -12.734 -2.006 8.626 1.00 90.62 82 ASN A CA 1
ATOM 613 C C . ASN A 1 82 ? -12.481 -1.084 9.835 1.00 90.62 82 ASN A C 1
ATOM 615 O O . ASN A 1 82 ? -11.863 -1.498 10.810 1.00 90.62 82 ASN A O 1
ATOM 619 N N . ALA A 1 83 ? -12.989 0.156 9.803 1.00 91.12 83 ALA A N 1
ATOM 620 C CA . ALA A 1 83 ? -12.858 1.144 10.878 1.00 91.12 83 ALA A CA 1
ATOM 621 C C . ALA A 1 83 ? -11.405 1.549 11.216 1.00 91.12 83 ALA A C 1
ATOM 623 O O . ALA A 1 83 ? -11.117 2.009 12.323 1.00 91.12 83 ALA A O 1
ATOM 624 N N . HIS A 1 84 ? -10.491 1.458 10.247 1.00 92.31 84 HIS A N 1
ATOM 625 C CA . HIS A 1 84 ? -9.101 1.895 10.378 1.00 92.31 84 HIS A CA 1
ATOM 626 C C . HIS A 1 84 ? -8.936 3.369 9.983 1.00 92.31 84 HIS A C 1
ATOM 628 O O . HIS A 1 84 ? -8.273 3.716 9.005 1.00 92.31 84 HIS A O 1
ATOM 634 N N . SER A 1 85 ? -9.554 4.264 10.757 1.00 88.38 85 SER A N 1
ATOM 635 C CA . SER A 1 85 ? -9.583 5.710 10.482 1.00 88.38 85 SER A CA 1
ATOM 636 C C . SER A 1 85 ? -8.195 6.359 10.397 1.00 88.38 85 SER A C 1
ATOM 638 O O . SER A 1 85 ? -8.002 7.294 9.621 1.00 88.38 85 SER A O 1
ATOM 640 N N . ASP A 1 86 ? -7.217 5.861 11.157 1.00 90.75 86 ASP A N 1
ATOM 641 C CA . ASP A 1 86 ? -5.840 6.369 11.104 1.00 90.75 86 ASP A CA 1
ATOM 642 C C . ASP A 1 86 ? -5.138 5.980 9.797 1.00 90.75 86 ASP A C 1
ATOM 644 O O . ASP A 1 86 ? -4.410 6.788 9.220 1.00 90.75 86 ASP A O 1
ATOM 648 N N . THR A 1 87 ? -5.426 4.786 9.277 1.00 89.12 87 THR A N 1
ATOM 649 C CA . THR A 1 87 ? -4.963 4.329 7.962 1.00 89.12 87 THR A CA 1
ATOM 650 C C . THR A 1 87 ? -5.591 5.140 6.840 1.00 89.12 87 THR A C 1
ATOM 652 O O . THR A 1 87 ? -4.884 5.554 5.927 1.00 89.12 87 THR A O 1
ATOM 655 N N . VAL A 1 88 ? -6.892 5.434 6.933 1.00 87.75 88 VAL A N 1
ATOM 656 C CA . VAL A 1 88 ? -7.597 6.301 5.974 1.00 87.75 88 VAL A CA 1
ATOM 657 C C . VAL A 1 88 ? -6.980 7.697 5.945 1.00 87.75 88 VAL A C 1
ATOM 659 O O . VAL A 1 88 ? -6.674 8.201 4.866 1.00 87.75 88 VAL A O 1
ATOM 662 N N . ARG A 1 89 ? -6.759 8.308 7.119 1.00 89.19 89 ARG A N 1
ATOM 663 C CA . ARG A 1 89 ? -6.120 9.628 7.221 1.00 89.19 89 ARG A CA 1
ATOM 664 C C . ARG A 1 89 ? -4.735 9.610 6.583 1.00 89.19 89 ARG A C 1
ATOM 666 O O . ARG A 1 89 ? -4.434 10.467 5.759 1.00 89.19 89 ARG A O 1
ATOM 673 N N . TRP A 1 90 ? -3.921 8.615 6.927 1.00 90.69 90 TRP A N 1
ATOM 674 C CA . TRP A 1 90 ? -2.569 8.505 6.399 1.00 90.69 90 TRP A CA 1
ATOM 675 C C . TRP A 1 90 ? -2.559 8.313 4.875 1.00 90.69 90 TRP A C 1
ATOM 677 O O . TRP A 1 90 ? -1.832 9.026 4.186 1.00 90.69 90 TRP A O 1
ATOM 687 N N . LEU A 1 91 ? -3.397 7.416 4.340 1.00 86.19 91 LEU A N 1
ATOM 688 C CA . LEU A 1 91 ? -3.532 7.205 2.895 1.00 86.19 91 LEU A CA 1
ATOM 689 C C . LEU A 1 91 ? -3.959 8.496 2.191 1.00 86.19 91 LEU A C 1
ATOM 691 O O . LEU A 1 91 ? -3.354 8.874 1.192 1.00 86.19 91 LEU A O 1
ATOM 695 N N . HIS A 1 92 ? -4.941 9.213 2.735 1.00 85.38 92 HIS A N 1
ATOM 696 C CA . HIS A 1 92 ? -5.402 10.479 2.168 1.00 85.38 92 HIS A CA 1
ATOM 697 C C . HIS A 1 92 ? -4.291 11.543 2.127 1.00 85.38 92 HIS A C 1
ATOM 699 O O . HIS A 1 92 ? -4.145 12.245 1.131 1.00 85.38 92 HIS A O 1
ATOM 705 N N . GLU A 1 93 ? -3.482 11.646 3.181 1.00 86.75 93 GLU A N 1
ATOM 706 C CA . GLU A 1 93 ? -2.391 12.626 3.274 1.00 86.75 93 GLU A CA 1
ATOM 707 C C . GLU A 1 93 ? -1.168 12.279 2.409 1.00 86.75 93 GLU A C 1
ATOM 709 O O . GLU A 1 93 ? -0.454 13.185 1.988 1.00 86.75 93 GLU A O 1
ATOM 714 N N . ASN A 1 94 ? -0.907 10.991 2.154 1.00 81.81 94 ASN A N 1
ATOM 715 C CA . ASN A 1 94 ? 0.364 10.532 1.572 1.00 81.81 94 ASN A CA 1
ATOM 716 C C . ASN A 1 94 ? 0.230 9.906 0.176 1.00 81.81 94 ASN A C 1
ATOM 718 O O . ASN A 1 94 ? 1.232 9.768 -0.517 1.00 81.81 94 ASN A O 1
ATOM 722 N N . THR A 1 95 ? -0.978 9.520 -0.243 1.00 72.75 95 THR A N 1
ATOM 723 C CA . THR A 1 95 ? -1.215 8.799 -1.512 1.00 72.75 95 THR A CA 1
ATOM 724 C C . THR A 1 95 ? -2.268 9.466 -2.407 1.00 72.75 95 THR A C 1
ATOM 726 O O . THR A 1 95 ? -2.575 8.958 -3.482 1.00 72.75 95 THR A O 1
ATOM 729 N N . GLY A 1 96 ? -2.801 10.625 -1.995 1.00 59.56 96 GLY A N 1
ATOM 730 C CA . GLY A 1 96 ? -3.876 11.375 -2.661 1.00 59.56 96 GLY A CA 1
ATOM 731 C C . GLY A 1 96 ? -3.495 12.087 -3.966 1.00 59.56 96 GLY A C 1
ATOM 732 O O . GLY A 1 96 ? -3.999 13.178 -4.226 1.00 59.56 96 GLY A O 1
ATOM 733 N N . SER A 1 97 ? -2.603 11.514 -4.779 1.00 50.97 97 SER A N 1
ATOM 734 C CA . SER A 1 97 ? -2.318 12.064 -6.106 1.00 50.97 97 SER A CA 1
ATOM 735 C C . SER A 1 97 ? -3.475 11.741 -7.057 1.00 50.97 97 SER A C 1
ATOM 737 O O . SER A 1 97 ? -3.895 10.592 -7.199 1.00 50.97 97 SER A O 1
ATOM 739 N N . THR A 1 98 ? -3.986 12.790 -7.693 1.00 46.16 98 THR A N 1
ATOM 740 C CA . THR A 1 98 ? -5.180 12.919 -8.549 1.00 46.16 98 THR A CA 1
ATOM 741 C C . THR A 1 98 ? -5.275 11.984 -9.765 1.00 46.16 98 THR A C 1
ATOM 743 O O . THR A 1 98 ? -6.218 12.091 -10.540 1.00 46.16 98 THR A O 1
ATOM 746 N N . GLU A 1 99 ? -4.338 11.057 -9.956 1.00 45.41 99 GLU A N 1
ATOM 747 C CA . GLU A 1 99 ? -4.379 10.064 -11.044 1.00 45.41 99 GLU A CA 1
ATOM 748 C C . GLU A 1 99 ? -5.231 8.835 -10.698 1.00 45.41 99 GLU A C 1
ATOM 750 O O . GLU A 1 99 ? -5.605 8.062 -11.575 1.00 45.41 99 GLU A O 1
ATOM 755 N N . ARG A 1 100 ? -5.603 8.675 -9.425 1.00 51.47 100 ARG A N 1
ATOM 756 C CA . ARG A 1 100 ? -6.410 7.542 -8.945 1.00 51.47 100 ARG A CA 1
ATOM 757 C C . ARG A 1 100 ? -7.902 7.644 -9.284 1.00 51.47 100 ARG A C 1
ATOM 759 O O . ARG A 1 100 ? -8.609 6.647 -9.171 1.00 51.47 100 ARG A O 1
ATOM 766 N N . ASP A 1 101 ? -8.354 8.823 -9.717 1.00 39.81 101 ASP A N 1
ATOM 767 C CA . ASP A 1 101 ? -9.729 9.092 -10.165 1.00 39.81 101 ASP A CA 1
ATOM 768 C C . ASP A 1 101 ? -9.907 8.921 -11.687 1.00 39.81 101 ASP A C 1
ATOM 770 O O . ASP A 1 101 ? -11.006 9.114 -12.208 1.00 39.81 101 ASP A O 1
ATOM 774 N N . ALA A 1 102 ? -8.846 8.564 -12.420 1.00 36.28 102 ALA A N 1
ATOM 775 C CA . ALA A 1 102 ? -8.906 8.317 -13.857 1.00 36.28 102 ALA A CA 1
ATOM 776 C C . ALA A 1 102 ? -9.248 6.844 -14.153 1.00 36.28 102 ALA A C 1
ATOM 778 O O . ALA A 1 102 ? -8.395 6.070 -14.586 1.00 36.28 102 ALA A O 1
ATOM 779 N N . VAL A 1 103 ? -10.506 6.457 -13.921 1.00 38.19 103 VAL A N 1
ATOM 780 C CA . VAL A 1 103 ? -11.137 5.277 -14.549 1.00 38.19 103 VAL A CA 1
ATOM 781 C C . VAL A 1 103 ? -12.428 5.702 -15.228 1.00 38.19 103 VAL A C 1
ATOM 783 O O . VAL A 1 103 ? -13.254 6.361 -14.559 1.00 38.19 103 VAL A O 1
#

Radius of gyration: 15.94 Å; chains: 1; bounding box: 41×23×43 Å

Foldseek 3Di:
DVVVCQVVDWLAEADQVVLLVCLLVLVLVVVVVLLVQAPVDDNCCSVPQDQDQPPVRDGDRHHDGGYHYDHALCSLVSNVVNVSVVSNVCCCVRVVDPPSPVD

Sequence (103 aa):
MVEWIFSHFSQCVSEVGVVEEAASTGQVEILKFLLVKDSGHMQEECEAGVNKIGDDGDAHRIVLEGNGVTWGGKDMVLAAKNAHSDTVRWLHENTGSTERDAV

Organism: NCBI:txid221518

pLDDT: mean 72.95, std 14.55, range [36.28, 92.31]